Protein AF-A0A660MMV8-F1 (afdb_monomer_lite)

Sequence (60 aa):
GIKIKEFTPIELKKYITGNGKAEKILVQKTIMKLYKLQELPEYNDAADALGLAYLATRIK

Structure (mmCIF, N/CA/C/O backbone):
data_AF-A0A660MMV8-F1
#
_entry.id   AF-A0A660MMV8-F1
#
loop_
_atom_site.group_PDB
_atom_site.id
_atom_site.type_symbol
_atom_site.label_atom_id
_atom_site.label_alt_id
_atom_site.label_comp_id
_atom_site.label_asym_id
_atom_site.label_entity_id
_atom_site.label_seq_id
_atom_site.pdbx_PDB_ins_code
_atom_site.Cartn_x
_atom_site.Cartn_y
_atom_site.Cartn_z
_atom_site.occupancy
_atom_site.B_iso_or_equiv
_atom_site.auth_seq_id
_atom_site.auth_comp_id
_atom_site.auth_asym_id
_atom_site.auth_atom_id
_atom_site.pdbx_PDB_model_num
ATOM 1 N N . GLY A 1 1 ? -4.460 -11.871 -24.053 1.00 82.62 1 GLY A N 1
ATOM 2 C CA . GLY A 1 1 ? -3.695 -12.105 -22.811 1.00 82.62 1 GLY A CA 1
ATOM 3 C C . GLY A 1 1 ? -3.722 -10.854 -21.956 1.00 82.62 1 GLY A C 1
ATOM 4 O O . GLY A 1 1 ? -3.817 -9.769 -22.517 1.00 82.62 1 GLY A O 1
ATOM 5 N N . ILE A 1 2 ? -3.681 -10.997 -20.631 1.00 86.56 2 ILE A N 1
ATOM 6 C CA . ILE A 1 2 ? -3.666 -9.873 -19.679 1.00 86.56 2 ILE A CA 1
ATOM 7 C C . ILE A 1 2 ? -2.207 -9.471 -19.424 1.00 86.56 2 ILE A C 1
ATOM 9 O O . ILE A 1 2 ? -1.355 -10.343 -19.265 1.00 86.56 2 ILE A O 1
ATOM 13 N N . LYS A 1 3 ? -1.904 -8.166 -19.408 1.00 87.75 3 LYS A N 1
ATOM 14 C CA . LYS A 1 3 ? -0.560 -7.677 -19.067 1.00 87.75 3 LYS A CA 1
ATOM 15 C C . LYS A 1 3 ? -0.320 -7.830 -17.566 1.00 87.75 3 LYS A C 1
ATOM 17 O O . LYS A 1 3 ? -1.105 -7.322 -16.771 1.00 87.75 3 LYS A O 1
ATOM 22 N N . ILE A 1 4 ? 0.777 -8.485 -17.204 1.00 89.19 4 ILE A N 1
ATOM 23 C CA . ILE A 1 4 ? 1.225 -8.620 -15.818 1.00 89.19 4 ILE A CA 1
ATOM 24 C C . ILE A 1 4 ? 2.187 -7.469 -15.513 1.00 89.19 4 ILE A C 1
ATOM 26 O O . ILE A 1 4 ? 3.082 -7.177 -16.307 1.00 89.19 4 ILE A O 1
ATOM 30 N N . LYS A 1 5 ? 1.972 -6.800 -14.379 1.00 88.38 5 LYS A N 1
ATOM 31 C CA . LYS A 1 5 ? 2.897 -5.820 -13.805 1.00 88.38 5 LYS A CA 1
ATOM 32 C C . LYS A 1 5 ? 3.232 -6.266 -12.390 1.00 88.38 5 LYS A C 1
ATOM 34 O O . LYS A 1 5 ? 2.328 -6.587 -11.623 1.00 88.38 5 LYS A O 1
ATOM 39 N N . GLU A 1 6 ? 4.513 -6.260 -12.063 1.00 89.75 6 GLU A N 1
ATOM 40 C CA . GLU A 1 6 ? 5.021 -6.602 -10.738 1.00 89.75 6 GLU A CA 1
ATOM 41 C C . GLU A 1 6 ? 5.571 -5.346 -10.068 1.00 89.75 6 GLU A C 1
ATOM 43 O O . GLU A 1 6 ? 6.158 -4.487 -10.725 1.00 89.75 6 GLU A O 1
ATOM 48 N N . PHE A 1 7 ? 5.363 -5.242 -8.758 1.00 89.75 7 PHE A N 1
ATOM 49 C CA . PHE A 1 7 ? 5.854 -4.137 -7.943 1.00 89.75 7 PHE A CA 1
ATOM 50 C C . PHE A 1 7 ? 6.497 -4.695 -6.682 1.00 89.75 7 PHE A C 1
ATOM 52 O O . PHE A 1 7 ? 5.955 -5.595 -6.036 1.00 89.75 7 PHE A O 1
ATOM 59 N N . THR A 1 8 ? 7.638 -4.137 -6.299 1.00 91.62 8 THR A N 1
ATOM 60 C CA . THR A 1 8 ? 8.297 -4.492 -5.044 1.00 91.62 8 THR A CA 1
ATOM 61 C C . THR A 1 8 ? 7.584 -3.850 -3.844 1.00 91.62 8 THR A C 1
ATOM 63 O O . THR A 1 8 ? 6.962 -2.788 -3.970 1.00 91.62 8 THR A O 1
ATOM 66 N N . PRO A 1 9 ? 7.725 -4.409 -2.628 1.00 89.38 9 PRO A N 1
ATOM 67 C CA . PRO A 1 9 ? 7.156 -3.802 -1.421 1.00 89.38 9 PRO A CA 1
ATOM 68 C C . PRO A 1 9 ? 7.647 -2.369 -1.158 1.00 89.38 9 PRO A C 1
ATOM 70 O O . PRO A 1 9 ? 6.910 -1.544 -0.619 1.00 89.38 9 PRO A O 1
ATOM 73 N N . ILE A 1 10 ? 8.891 -2.055 -1.539 1.00 92.50 10 ILE A N 1
ATOM 74 C CA . ILE A 1 10 ? 9.470 -0.712 -1.389 1.00 92.50 10 ILE A CA 1
ATOM 75 C C . ILE A 1 10 ? 8.785 0.275 -2.338 1.00 92.50 10 ILE A C 1
ATOM 77 O O . ILE A 1 10 ? 8.472 1.395 -1.927 1.00 92.50 10 ILE A O 1
ATOM 81 N N . GLU A 1 11 ? 8.523 -0.127 -3.584 1.00 91.88 11 GLU A N 1
ATOM 82 C CA . GLU A 1 11 ? 7.778 0.693 -4.543 1.00 91.88 11 GLU A CA 1
ATOM 83 C C . GLU A 1 11 ? 6.352 0.932 -4.058 1.00 91.88 11 GLU A C 1
ATOM 85 O O . GLU A 1 11 ? 5.916 2.084 -4.028 1.00 91.88 11 GLU A O 1
ATOM 90 N N . LEU A 1 12 ? 5.671 -0.114 -3.574 1.00 90.94 12 LEU A N 1
ATOM 91 C CA . LEU A 1 12 ? 4.339 0.005 -2.983 1.00 90.94 12 LEU A CA 1
ATOM 92 C C . LEU A 1 12 ? 4.304 1.070 -1.881 1.00 90.94 12 LEU A C 1
ATOM 94 O O . LEU A 1 12 ? 3.538 2.034 -1.952 1.00 90.94 12 LEU A O 1
ATOM 98 N N . LYS A 1 13 ? 5.198 0.945 -0.898 1.00 92.94 13 LYS A N 1
ATOM 99 C CA . LYS A 1 13 ? 5.317 1.897 0.212 1.00 92.94 13 LYS A CA 1
ATOM 100 C C . LYS A 1 13 ? 5.608 3.310 -0.278 1.00 92.94 13 LYS A C 1
ATOM 102 O O . LYS A 1 13 ? 4.934 4.250 0.146 1.00 92.94 13 LYS A O 1
ATOM 107 N N . LYS A 1 14 ? 6.564 3.468 -1.196 1.00 92.94 14 LYS A N 1
ATOM 108 C CA . LYS A 1 14 ? 6.957 4.772 -1.743 1.00 92.94 14 LYS A CA 1
ATOM 109 C C . LYS A 1 14 ? 5.800 5.459 -2.461 1.00 92.94 14 LYS A C 1
ATOM 111 O O . LYS A 1 14 ? 5.588 6.645 -2.240 1.00 92.94 14 LYS A O 1
ATOM 116 N N . TYR A 1 15 ? 5.047 4.743 -3.287 1.00 91.69 15 TYR A N 1
ATOM 117 C CA . TYR A 1 15 ? 3.963 5.345 -4.060 1.00 91.69 15 TYR A CA 1
ATOM 118 C C . TYR A 1 15 ? 2.710 5.635 -3.234 1.00 91.69 15 TYR A C 1
ATOM 120 O O . TYR A 1 15 ? 2.043 6.637 -3.484 1.00 91.69 15 TYR A O 1
ATOM 128 N N . ILE A 1 16 ? 2.381 4.774 -2.267 1.00 91.50 16 ILE A N 1
ATOM 129 C CA . ILE A 1 16 ? 1.205 4.975 -1.416 1.00 91.50 16 ILE A CA 1
ATOM 130 C C . ILE A 1 16 ? 1.475 6.049 -0.361 1.00 91.50 16 ILE A C 1
ATOM 132 O O . ILE A 1 16 ? 0.644 6.927 -0.161 1.00 91.50 16 ILE A O 1
ATOM 136 N N . THR A 1 17 ? 2.634 6.008 0.300 1.00 92.12 17 THR A N 1
ATOM 137 C CA . THR A 1 17 ? 2.916 6.850 1.480 1.00 92.12 17 THR A CA 1
ATOM 138 C C . THR A 1 17 ? 3.903 7.990 1.222 1.00 92.12 17 THR A C 1
ATOM 140 O O . THR A 1 17 ? 4.129 8.811 2.106 1.00 92.12 17 THR A O 1
ATOM 143 N N . GLY A 1 18 ? 4.540 8.034 0.049 1.00 90.56 18 GLY A N 1
ATOM 144 C CA . GLY A 1 18 ? 5.643 8.956 -0.251 1.00 90.56 18 GLY A CA 1
ATOM 145 C C . GLY A 1 18 ? 7.008 8.495 0.280 1.00 90.56 18 GLY A C 1
ATOM 146 O O . GLY A 1 18 ? 8.028 9.077 -0.082 1.00 90.56 18 GLY A O 1
ATOM 147 N N . ASN A 1 19 ? 7.061 7.436 1.099 1.00 91.06 19 ASN A N 1
ATOM 148 C CA . ASN A 1 19 ? 8.288 6.936 1.720 1.00 91.06 19 ASN A CA 1
ATOM 149 C C . ASN A 1 19 ? 8.435 5.413 1.543 1.00 91.06 19 ASN A C 1
ATOM 151 O O . ASN A 1 19 ? 7.646 4.631 2.064 1.00 91.06 19 ASN A O 1
ATOM 155 N N . GLY A 1 20 ? 9.492 4.969 0.856 1.00 89.56 20 GLY A N 1
ATOM 156 C CA . GLY A 1 20 ? 9.765 3.539 0.640 1.00 89.56 20 GLY A CA 1
ATOM 157 C C . GLY A 1 20 ? 10.077 2.749 1.918 1.00 89.56 20 GLY A C 1
ATOM 158 O O . GLY A 1 20 ? 9.943 1.528 1.934 1.00 89.56 20 GLY A O 1
ATOM 159 N N . LYS A 1 21 ? 10.453 3.437 3.003 1.00 92.25 21 LYS A N 1
ATOM 160 C CA . LYS A 1 21 ?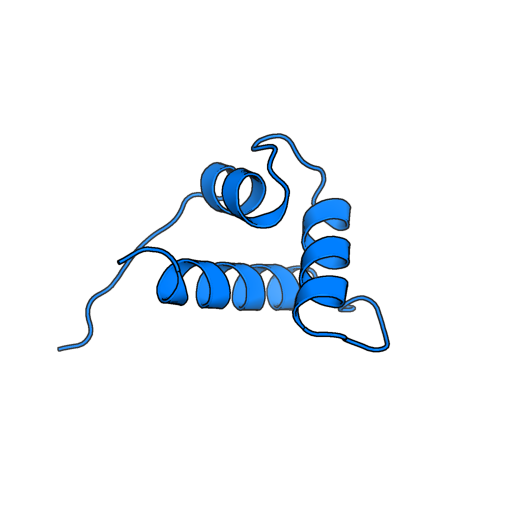 10.717 2.847 4.324 1.00 92.25 21 LYS A CA 1
ATOM 161 C C . LYS A 1 21 ? 9.532 2.979 5.285 1.00 92.25 21 LYS A C 1
ATOM 163 O O . LYS A 1 21 ? 9.705 2.796 6.482 1.00 92.25 21 LYS A O 1
ATOM 168 N N . ALA A 1 22 ? 8.342 3.318 4.790 1.00 91.81 22 ALA A N 1
ATOM 169 C CA . ALA A 1 22 ? 7.163 3.433 5.637 1.00 91.81 22 ALA A CA 1
ATOM 170 C C . ALA A 1 22 ? 6.823 2.120 6.363 1.00 91.81 22 ALA A C 1
ATOM 172 O O . ALA A 1 22 ? 6.935 1.017 5.809 1.00 91.81 22 ALA A O 1
ATOM 173 N N . GLU A 1 23 ? 6.348 2.263 7.598 1.00 90.81 23 GLU A N 1
ATOM 174 C CA . GLU A 1 23 ? 5.752 1.176 8.371 1.00 90.81 23 GLU A CA 1
ATOM 175 C C . GLU A 1 23 ? 4.483 0.650 7.688 1.00 90.81 23 GLU A C 1
ATOM 177 O O . GLU A 1 23 ? 3.738 1.421 7.070 1.00 90.81 23 GLU A O 1
ATOM 182 N N . LYS A 1 24 ? 4.194 -0.654 7.824 1.00 86.19 24 LYS A N 1
ATOM 183 C CA . LYS A 1 24 ? 2.997 -1.268 7.205 1.00 86.19 24 LYS A CA 1
ATOM 184 C C . LYS A 1 24 ? 1.703 -0.559 7.624 1.00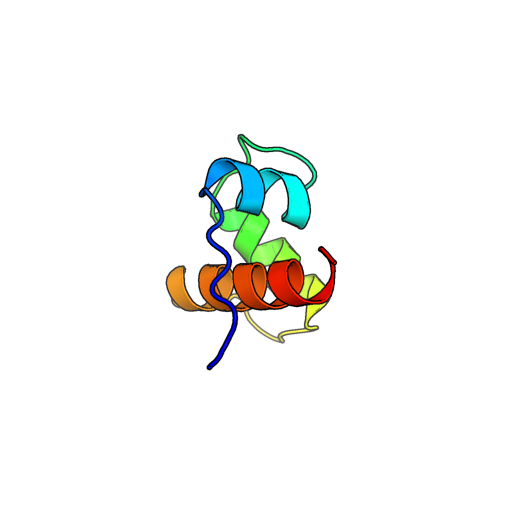 86.19 24 LYS A C 1
ATOM 186 O O . LYS A 1 24 ? 0.837 -0.312 6.789 1.00 86.19 24 LYS A O 1
ATOM 191 N N . ILE A 1 25 ? 1.619 -0.119 8.879 1.00 91.12 25 ILE A N 1
ATOM 192 C CA . ILE A 1 25 ? 0.457 0.614 9.396 1.00 91.12 25 ILE A CA 1
ATOM 193 C C . ILE A 1 25 ? 0.207 1.941 8.660 1.00 91.12 25 ILE A C 1
ATOM 195 O O . ILE A 1 25 ? -0.938 2.375 8.532 1.00 91.12 25 ILE A O 1
ATOM 199 N N . LEU A 1 26 ? 1.257 2.600 8.152 1.00 92.12 26 LEU A N 1
ATOM 200 C CA . LEU A 1 26 ? 1.107 3.844 7.397 1.00 92.12 26 LEU A CA 1
ATOM 201 C C . LEU A 1 26 ? 0.491 3.570 6.024 1.00 92.12 26 LEU A C 1
ATOM 203 O O . LEU A 1 26 ? -0.370 4.333 5.588 1.00 92.12 26 LEU A O 1
ATOM 207 N N . VAL A 1 27 ? 0.874 2.464 5.378 1.00 91.38 27 VAL A N 1
ATOM 208 C CA . VAL A 1 27 ? 0.241 1.996 4.135 1.00 91.38 27 VAL A CA 1
ATOM 209 C C . VAL A 1 27 ? -1.244 1.738 4.382 1.00 91.38 27 VAL A C 1
ATOM 211 O O . VAL A 1 27 ? -2.074 2.359 3.722 1.00 91.38 27 VAL A O 1
ATOM 214 N N . GLN A 1 28 ? -1.593 0.937 5.396 1.00 91.44 28 GLN A N 1
ATOM 215 C CA . GLN A 1 28 ? -2.991 0.634 5.739 1.00 91.44 28 GLN A CA 1
ATOM 216 C C . GLN A 1 28 ? -3.826 1.894 6.002 1.00 91.44 28 GLN A C 1
ATOM 218 O O . GLN A 1 28 ? -4.894 2.062 5.416 1.0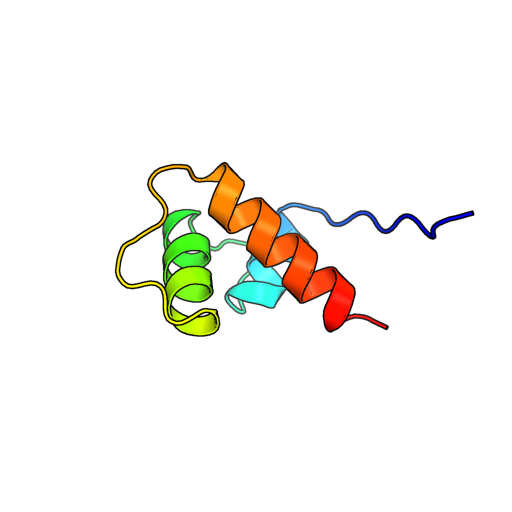0 91.44 28 GLN A O 1
ATOM 223 N N . LYS A 1 29 ? -3.326 2.821 6.829 1.00 93.25 29 LYS A N 1
ATOM 224 C CA . LYS A 1 29 ? -4.006 4.098 7.113 1.00 93.25 29 LYS A CA 1
ATOM 225 C C . LYS A 1 29 ? -4.176 4.955 5.862 1.00 93.25 29 LYS A C 1
ATOM 227 O O . LYS A 1 29 ? -5.172 5.663 5.729 1.00 93.25 29 LYS A O 1
ATOM 232 N N . THR A 1 30 ? -3.205 4.919 4.955 1.00 92.81 30 THR A N 1
ATOM 233 C CA . THR A 1 30 ? -3.274 5.690 3.712 1.00 92.81 30 THR A CA 1
ATOM 234 C C . THR A 1 30 ? -4.302 5.090 2.761 1.00 92.81 30 THR A C 1
ATOM 236 O O . THR A 1 30 ? -5.122 5.826 2.226 1.00 92.81 30 THR A O 1
ATOM 239 N N . ILE A 1 31 ? -4.338 3.764 2.627 1.00 92.50 31 ILE A N 1
ATOM 240 C CA . ILE A 1 31 ? -5.360 3.038 1.861 1.00 92.50 31 ILE A CA 1
ATOM 241 C C . ILE A 1 31 ? -6.759 3.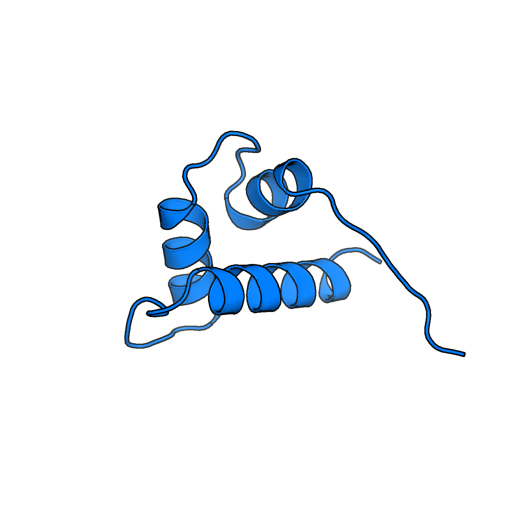290 2.429 1.00 92.50 31 ILE A C 1
ATOM 243 O O . ILE A 1 31 ? -7.663 3.645 1.676 1.00 92.50 31 ILE A O 1
ATOM 247 N N . MET A 1 32 ? -6.925 3.214 3.751 1.00 93.38 32 MET A N 1
ATOM 248 C CA . MET A 1 32 ? -8.180 3.549 4.430 1.00 93.38 32 MET A CA 1
ATOM 249 C C . MET A 1 32 ? -8.663 4.956 4.051 1.00 93.38 32 MET A C 1
ATOM 251 O O . MET A 1 32 ? -9.823 5.130 3.685 1.00 93.38 32 MET A O 1
ATOM 255 N N . LYS A 1 33 ? -7.767 5.954 4.057 1.00 92.94 33 LYS A N 1
ATOM 256 C CA . LYS A 1 33 ? -8.085 7.331 3.641 1.00 92.94 33 LYS A CA 1
ATOM 257 C C . LYS A 1 33 ? -8.396 7.447 2.147 1.00 92.94 33 LYS A C 1
ATOM 259 O O . LYS A 1 33 ? -9.342 8.141 1.787 1.00 92.94 33 LYS A O 1
ATOM 264 N N . LEU A 1 34 ? -7.621 6.783 1.287 1.00 90.94 34 LEU A N 1
ATOM 265 C CA . LEU A 1 34 ? -7.798 6.813 -0.170 1.00 90.94 34 LEU A CA 1
ATOM 266 C C . LEU A 1 34 ? -9.158 6.242 -0.589 1.00 90.94 34 LEU A C 1
ATOM 268 O O . LEU A 1 34 ? -9.821 6.818 -1.449 1.00 90.94 34 LEU A O 1
ATOM 272 N N . TYR A 1 35 ? -9.585 5.150 0.048 1.00 91.56 35 TYR A N 1
ATOM 273 C CA . TYR A 1 35 ? -10.841 4.458 -0.253 1.00 91.56 35 TYR A CA 1
ATOM 274 C C . TYR A 1 35 ? -11.992 4.811 0.699 1.00 91.56 35 TYR A C 1
ATOM 276 O O . TYR A 1 35 ? -13.078 4.257 0.563 1.00 91.56 35 TYR A O 1
ATOM 284 N N . LYS A 1 36 ? -11.779 5.747 1.636 1.00 93.50 36 LYS A N 1
ATOM 285 C CA . LYS A 1 36 ? -12.763 6.172 2.651 1.00 93.50 36 LYS A CA 1
ATOM 286 C C . LYS A 1 36 ? -13.364 4.994 3.433 1.00 93.50 36 LYS A C 1
ATOM 288 O O . LYS A 1 36 ? -14.565 4.967 3.697 1.00 93.50 36 LYS A O 1
ATOM 293 N N . LEU A 1 37 ? -12.531 4.016 3.782 1.00 92.19 37 LEU A N 1
ATOM 294 C CA . LEU A 1 37 ? -12.957 2.870 4.583 1.00 92.19 37 LEU A CA 1
ATOM 295 C C . LEU A 1 37 ? -13.297 3.347 6.001 1.00 92.19 37 LEU A C 1
ATOM 297 O O . LEU A 1 37 ? -12.605 4.204 6.550 1.00 92.19 37 LEU A O 1
ATOM 301 N N . GLN A 1 38 ? -14.369 2.805 6.577 1.00 89.62 38 GLN A N 1
ATOM 302 C CA . GLN A 1 38 ? -14.826 3.185 7.918 1.00 89.62 38 GLN A CA 1
ATOM 303 C C . GLN A 1 38 ? -13.890 2.665 9.012 1.00 89.62 38 GLN A C 1
ATOM 305 O O . GLN A 1 38 ? -13.700 3.325 10.029 1.00 89.62 38 GLN A O 1
ATOM 310 N N . GLU A 1 39 ? -13.251 1.524 8.761 1.00 89.50 39 GLU A N 1
ATOM 311 C CA . GLU A 1 39 ? -12.350 0.862 9.695 1.00 89.50 39 GLU A CA 1
ATOM 312 C C . GLU A 1 39 ? -11.010 0.548 9.030 1.00 89.50 39 GLU A C 1
ATOM 314 O O . GLU A 1 39 ? -10.886 0.490 7.800 1.00 89.50 39 GLU A O 1
ATOM 319 N N . LEU A 1 40 ? -9.982 0.376 9.860 1.00 86.75 40 LEU A N 1
ATOM 320 C CA . LEU A 1 40 ? -8.689 -0.091 9.385 1.00 86.75 40 LEU A CA 1
ATOM 321 C C . LEU A 1 40 ? -8.858 -1.538 8.888 1.00 86.75 40 LEU A C 1
ATOM 323 O O . LEU A 1 40 ? -9.441 -2.336 9.620 1.00 86.75 40 LEU A O 1
ATOM 327 N N . PRO A 1 41 ? -8.345 -1.904 7.699 1.00 83.00 41 PRO A N 1
ATOM 328 C CA . PRO A 1 41 ? -8.390 -3.289 7.247 1.00 83.00 41 PRO A CA 1
ATOM 329 C C . PRO A 1 41 ? -7.780 -4.220 8.300 1.00 83.00 41 PRO A C 1
ATOM 331 O O . PRO A 1 41 ? -6.613 -4.055 8.658 1.00 83.00 41 PRO A O 1
ATOM 334 N N . GLU A 1 42 ? -8.569 -5.185 8.775 1.00 80.94 42 GLU A N 1
ATOM 335 C CA . GLU A 1 42 ? -8.152 -6.166 9.788 1.00 80.94 42 GLU A CA 1
ATOM 336 C C . GLU A 1 42 ? -6.908 -6.940 9.325 1.00 80.94 42 GLU A C 1
ATOM 338 O O . GLU A 1 42 ? -5.949 -7.126 10.074 1.00 80.94 42 GLU A O 1
ATOM 343 N N . TYR A 1 43 ? -6.880 -7.300 8.038 1.00 82.75 43 TYR A N 1
ATOM 344 C CA . TYR A 1 43 ? -5.772 -8.006 7.407 1.00 82.75 43 TYR A CA 1
ATOM 345 C C . TYR A 1 43 ? -4.879 -7.046 6.620 1.00 82.75 43 TYR A C 1
ATOM 347 O O . TYR A 1 43 ? -5.339 -6.286 5.762 1.00 82.75 43 TYR A O 1
ATOM 355 N N . ASN A 1 44 ? -3.568 -7.129 6.860 1.00 79.50 44 ASN A N 1
ATOM 356 C CA . ASN A 1 44 ? -2.564 -6.372 6.105 1.00 79.50 44 ASN A CA 1
ATOM 357 C C . ASN A 1 44 ? -2.650 -6.635 4.594 1.00 79.50 44 ASN A C 1
ATOM 359 O O . ASN A 1 44 ? -2.526 -5.702 3.803 1.00 79.50 44 ASN A O 1
ATOM 363 N N . ASP A 1 45 ? -2.929 -7.878 4.207 1.00 85.69 45 ASP A N 1
ATOM 364 C CA . ASP A 1 45 ? -2.940 -8.303 2.806 1.00 85.69 45 ASP A CA 1
ATOM 365 C C . ASP A 1 45 ? -4.039 -7.608 1.991 1.00 85.69 45 ASP A C 1
ATOM 367 O O . ASP A 1 45 ? -3.844 -7.304 0.816 1.00 85.69 45 ASP A O 1
ATOM 371 N N . ALA A 1 46 ? -5.171 -7.272 2.620 1.00 88.44 46 ALA A N 1
ATOM 372 C CA . ALA A 1 46 ? -6.243 -6.526 1.965 1.00 88.44 46 ALA A CA 1
ATOM 373 C C . ALA A 1 46 ? -5.796 -5.100 1.602 1.00 88.44 46 ALA A C 1
ATOM 375 O O . ALA A 1 46 ? -6.074 -4.612 0.504 1.00 88.44 46 ALA A O 1
ATOM 376 N N . ALA A 1 47 ? -5.063 -4.436 2.500 1.00 88.31 47 ALA A N 1
ATOM 377 C CA . ALA A 1 47 ? -4.511 -3.115 2.222 1.00 88.31 47 ALA A CA 1
ATOM 378 C C . ALA A 1 47 ? -3.415 -3.167 1.149 1.00 88.31 47 ALA A C 1
ATOM 380 O O . ALA A 1 47 ? -3.372 -2.291 0.283 1.00 88.31 47 ALA A O 1
ATOM 381 N N . ASP A 1 48 ? -2.567 -4.198 1.181 1.00 87.56 48 ASP A N 1
ATOM 382 C CA . ASP A 1 48 ? -1.517 -4.409 0.183 1.00 87.56 48 ASP A CA 1
ATOM 383 C C . ASP A 1 48 ? -2.139 -4.661 -1.211 1.00 87.56 48 ASP A C 1
ATOM 385 O O . ASP A 1 48 ? -1.732 -4.029 -2.190 1.00 87.56 48 ASP A O 1
ATOM 389 N N . ALA A 1 49 ? -3.200 -5.473 -1.306 1.00 90.12 49 ALA A N 1
ATOM 390 C CA . ALA A 1 49 ? -3.938 -5.712 -2.550 1.00 90.12 49 ALA A CA 1
ATOM 391 C C . ALA A 1 49 ? -4.599 -4.439 -3.110 1.00 90.12 49 ALA A C 1
ATOM 393 O O . ALA A 1 49 ? -4.464 -4.143 -4.301 1.00 90.12 49 ALA A O 1
ATOM 394 N N . LEU A 1 50 ? -5.264 -3.646 -2.261 1.00 91.19 50 LEU A N 1
ATOM 395 C CA . LEU A 1 50 ? -5.834 -2.353 -2.662 1.00 91.19 50 LEU A CA 1
ATOM 396 C C . LEU A 1 50 ? -4.746 -1.374 -3.122 1.00 91.19 50 LEU A C 1
ATOM 398 O O . LEU A 1 50 ? -4.929 -0.656 -4.106 1.00 91.19 50 LEU A O 1
ATOM 402 N N . GLY A 1 51 ? -3.592 -1.365 -2.453 1.00 91.38 51 GLY A N 1
ATOM 403 C CA . GLY A 1 51 ? -2.454 -0.539 -2.843 1.00 91.38 51 GLY A CA 1
ATOM 404 C C . GLY A 1 51 ? -1.854 -0.941 -4.190 1.00 91.38 51 GLY A C 1
ATOM 405 O O . GLY A 1 51 ? -1.566 -0.071 -5.014 1.00 91.38 51 GLY A O 1
ATOM 406 N N . LEU A 1 52 ? -1.730 -2.243 -4.460 1.00 91.38 52 LEU A N 1
ATOM 407 C CA . LEU A 1 52 ? -1.293 -2.756 -5.761 1.00 91.38 52 LEU A CA 1
ATOM 408 C C . LEU A 1 52 ? -2.298 -2.422 -6.871 1.00 91.38 52 LEU A C 1
ATOM 410 O O . LEU A 1 52 ? -1.893 -1.994 -7.952 1.00 91.38 52 LEU A O 1
ATOM 414 N N . ALA A 1 53 ? -3.602 -2.536 -6.604 1.00 90.69 53 ALA A N 1
ATOM 415 C CA . ALA A 1 53 ? -4.646 -2.156 -7.557 1.00 90.69 53 ALA A CA 1
ATOM 416 C C . ALA A 1 53 ? -4.614 -0.650 -7.877 1.00 90.69 53 ALA A C 1
ATOM 418 O O . ALA A 1 53 ? -4.695 -0.243 -9.043 1.00 90.69 53 ALA A O 1
ATOM 419 N N . TYR A 1 54 ? -4.432 0.187 -6.854 1.00 90.06 54 TYR A N 1
ATOM 420 C CA . TYR A 1 54 ? -4.248 1.625 -7.024 1.00 90.06 54 TYR A CA 1
ATOM 421 C C . TYR A 1 54 ? -3.018 1.945 -7.884 1.00 90.06 54 TYR A C 1
ATOM 423 O O . TYR A 1 54 ? -3.090 2.773 -8.798 1.00 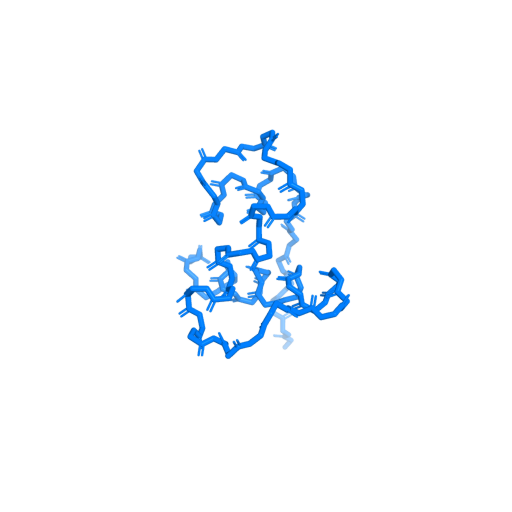90.06 54 TYR A O 1
ATOM 431 N N . LEU A 1 55 ? -1.903 1.255 -7.637 1.00 90.00 55 LEU A N 1
ATOM 432 C CA . LEU A 1 55 ? -0.673 1.417 -8.407 1.00 90.00 55 LEU A CA 1
ATOM 433 C C . LEU A 1 55 ? -0.818 1.008 -9.863 1.00 90.00 55 LEU A C 1
ATOM 435 O O . LEU A 1 55 ? -0.432 1.770 -10.750 1.00 90.00 55 LEU A O 1
ATOM 439 N N . ALA A 1 56 ? -1.420 -0.152 -10.109 1.00 88.06 56 ALA A N 1
ATOM 440 C CA . ALA A 1 56 ? -1.688 -0.638 -11.453 1.00 88.06 56 ALA A CA 1
ATOM 441 C C . ALA A 1 56 ? -2.575 0.336 -12.250 1.00 88.06 56 ALA A C 1
ATOM 443 O O . ALA A 1 56 ? -2.419 0.448 -13.464 1.00 88.06 56 ALA A O 1
ATOM 444 N N . THR A 1 57 ? -3.463 1.072 -11.570 1.00 85.81 57 THR A N 1
ATOM 445 C CA . THR A 1 57 ? -4.341 2.072 -12.198 1.00 85.81 57 THR A CA 1
ATOM 446 C C . THR A 1 57 ? -3.622 3.398 -12.480 1.00 85.81 57 THR A C 1
ATOM 448 O O . THR A 1 57 ? -3.893 4.041 -13.494 1.00 85.81 57 THR A O 1
ATOM 451 N N . ARG A 1 58 ? -2.713 3.842 -11.597 1.00 81.00 58 ARG A N 1
ATOM 452 C CA . ARG A 1 58 ? -2.016 5.137 -11.739 1.00 81.00 58 ARG A CA 1
ATOM 453 C C . ARG A 1 58 ? -0.740 5.085 -12.571 1.00 81.00 58 ARG A C 1
ATOM 455 O O . ARG A 1 58 ? -0.376 6.101 -13.163 1.00 81.00 58 ARG A O 1
ATOM 462 N N . ILE A 1 59 ? -0.051 3.950 -12.605 1.00 71.38 59 ILE A N 1
ATOM 463 C CA . ILE A 1 59 ? 1.192 3.787 -13.359 1.00 71.38 59 ILE A CA 1
ATOM 464 C C . ILE A 1 59 ? 0.827 3.234 -14.742 1.00 71.38 59 ILE A C 1
ATOM 466 O O . ILE A 1 59 ? 0.533 2.043 -14.880 1.00 71.38 59 ILE A O 1
ATOM 470 N N . LYS A 1 60 ? 0.810 4.112 -15.757 1.00 57.38 60 LYS A N 1
ATOM 471 C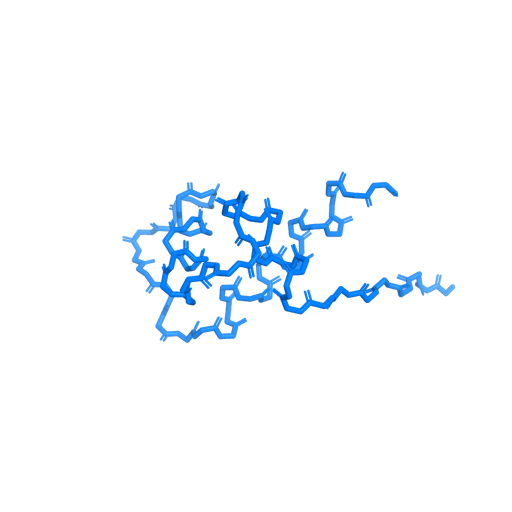 CA . LYS A 1 60 ? 0.640 3.724 -17.171 1.00 57.38 60 LYS A CA 1
ATOM 472 C C . LYS A 1 60 ? 1.734 2.760 -17.615 1.00 57.38 60 LYS A C 1
ATOM 474 O O . LYS A 1 60 ? 2.903 2.972 -17.244 1.00 57.38 60 LYS A O 1
#

Radius of gyration: 11.4 Å; chains: 1; bounding box: 26×21×33 Å

Foldseek 3Di:
DDDDDDDDQLRLCCVQQVGSPDDLVSLQVSLCVVVVPPDRPPDSVVSSVSSVVVCVVPPD

pLDDT: mean 88.72, std 5.73, range [57.38, 93.5]

Secondary structure (DSSP, 8-state):
-PPP----HHHHHHHHHS-TT--HHHHHHHHHHHHT-SS--SSHHHHHHHHHHHHHHH--